Protein AF-W9R1B0-F1 (afdb_monomer)

pLDDT: mean 77.92, std 12.46, range [42.44, 91.25]

Structure (mmCIF, N/CA/C/O backbone):
data_AF-W9R1B0-F1
#
_entry.id   AF-W9R1B0-F1
#
loop_
_atom_site.group_PDB
_atom_site.id
_atom_site.type_symbol
_atom_site.label_atom_id
_atom_site.label_alt_id
_atom_site.label_comp_id
_atom_site.label_asym_id
_atom_site.label_entity_id
_atom_site.label_seq_id
_atom_site.pdbx_PDB_ins_code
_atom_site.Cartn_x
_atom_site.Cartn_y
_atom_site.Cartn_z
_atom_site.occupancy
_atom_site.B_iso_or_equiv
_atom_site.auth_seq_id
_atom_site.auth_comp_id
_atom_site.auth_asym_id
_atom_site.auth_atom_id
_atom_site.pdbx_PDB_model_num
ATOM 1 N N . MET A 1 1 ? -8.308 2.167 67.922 1.00 42.44 1 MET A N 1
ATOM 2 C CA . MET A 1 1 ? -8.174 1.751 66.509 1.00 42.44 1 MET A CA 1
ATOM 3 C C . MET A 1 1 ? -9.569 1.695 65.929 1.00 42.44 1 MET A C 1
ATOM 5 O O . MET A 1 1 ? -10.333 0.818 66.303 1.00 42.44 1 MET A O 1
ATOM 9 N N . GLU A 1 2 ? -9.934 2.687 65.123 1.00 45.69 2 GLU A N 1
ATOM 10 C CA . GLU A 1 2 ? -11.262 2.749 64.513 1.00 45.69 2 GLU A CA 1
ATOM 11 C C . GLU A 1 2 ? -11.301 1.764 63.344 1.00 45.69 2 GLU A C 1
ATOM 13 O O . GLU A 1 2 ? -10.635 1.947 62.324 1.00 45.69 2 GLU A O 1
ATOM 18 N N . SER A 1 3 ? -12.023 0.660 63.521 1.00 57.69 3 SER A N 1
ATOM 19 C CA . SER A 1 3 ? -12.286 -0.297 62.454 1.00 57.69 3 SER A CA 1
ATOM 20 C C . SER A 1 3 ? -13.208 0.369 61.438 1.00 57.69 3 SER A C 1
ATOM 22 O O . SER A 1 3 ? -14.421 0.447 61.636 1.00 57.69 3 SER A O 1
ATOM 24 N N . LYS A 1 4 ? -12.623 0.894 60.360 1.00 57.56 4 LYS A N 1
ATOM 25 C CA . LYS A 1 4 ? -13.355 1.474 59.236 1.00 57.56 4 LYS A CA 1
ATOM 26 C C . LYS A 1 4 ? -14.167 0.352 58.582 1.00 57.56 4 LYS A C 1
ATOM 28 O O . LYS A 1 4 ? -13.633 -0.461 57.834 1.00 57.56 4 LYS A O 1
ATOM 33 N N . MET A 1 5 ? -15.440 0.255 58.954 1.00 57.78 5 MET A N 1
ATOM 34 C CA . MET A 1 5 ? -16.349 -0.789 58.495 1.00 57.78 5 MET A CA 1
ATOM 35 C C . MET A 1 5 ? -16.588 -0.604 56.997 1.00 57.78 5 MET A C 1
ATOM 37 O O . MET A 1 5 ? -17.302 0.302 56.570 1.00 57.78 5 MET A O 1
ATOM 41 N N . VAL A 1 6 ? -15.935 -1.438 56.188 1.00 63.31 6 VAL A N 1
ATOM 42 C CA . VAL A 1 6 ? -16.174 -1.485 54.747 1.00 63.31 6 VAL A CA 1
ATOM 43 C C . VAL A 1 6 ? -17.522 -2.170 54.564 1.00 63.31 6 VAL A C 1
ATOM 45 O O . VAL A 1 6 ? -17.683 -3.344 54.888 1.00 63.31 6 VAL A O 1
ATOM 48 N N . SER A 1 7 ? -18.523 -1.400 54.141 1.00 67.88 7 SER A N 1
ATOM 49 C CA . SER A 1 7 ? -19.869 -1.919 53.903 1.00 67.88 7 SER A CA 1
ATOM 50 C C . SER A 1 7 ? -19.807 -3.059 52.874 1.00 67.88 7 SER A C 1
ATOM 52 O O . SER A 1 7 ? -19.126 -2.896 51.856 1.00 67.88 7 SER A O 1
ATOM 54 N N . PRO A 1 8 ? -20.478 -4.206 53.102 1.00 68.12 8 PRO A N 1
ATOM 55 C CA . PRO A 1 8 ? -20.464 -5.307 52.151 1.00 68.12 8 PRO A CA 1
ATOM 56 C C . PRO A 1 8 ? -21.108 -4.844 50.844 1.00 68.12 8 PRO A C 1
ATOM 58 O O . PRO A 1 8 ? -22.271 -4.430 50.810 1.00 68.12 8 PRO A O 1
ATOM 61 N N . LEU A 1 9 ? -20.330 -4.882 49.762 1.00 66.06 9 LEU A N 1
ATOM 62 C CA . LEU A 1 9 ? -20.805 -4.509 48.439 1.00 66.06 9 LEU A CA 1
ATOM 63 C C . LEU A 1 9 ? -21.967 -5.436 48.063 1.00 66.06 9 LEU A C 1
ATOM 65 O O . LEU A 1 9 ? -21.831 -6.659 48.057 1.00 66.06 9 LEU A O 1
ATOM 69 N N . LYS A 1 10 ? -23.138 -4.852 47.799 1.00 81.12 10 LYS A N 1
ATOM 70 C CA . LYS A 1 10 ? -24.361 -5.614 47.529 1.00 81.12 10 LYS A CA 1
ATOM 71 C C . LYS A 1 10 ? -24.154 -6.482 46.279 1.00 81.12 10 LYS A C 1
ATOM 73 O O . LYS A 1 10 ? -23.682 -5.953 45.271 1.00 81.12 10 LYS A O 1
ATOM 78 N N . PRO A 1 11 ? -24.558 -7.764 46.288 1.00 77.81 11 PRO A N 1
ATOM 79 C CA . PRO A 1 11 ? -24.328 -8.686 45.171 1.00 77.81 11 PRO A CA 1
ATOM 80 C C . PRO A 1 11 ? -24.920 -8.183 43.846 1.00 77.81 11 PRO A C 1
ATOM 82 O O . PRO A 1 11 ? -24.364 -8.444 42.787 1.00 77.81 11 PRO A O 1
ATOM 85 N N . THR A 1 12 ? -25.984 -7.376 43.899 1.00 77.81 12 THR A N 1
ATOM 86 C CA . THR A 1 12 ? -26.566 -6.696 42.732 1.00 77.81 12 THR A CA 1
ATOM 87 C C . THR A 1 12 ? -25.594 -5.726 42.062 1.00 77.81 12 THR A C 1
ATOM 89 O O . THR A 1 12 ? -25.519 -5.691 40.841 1.00 77.81 12 THR A O 1
ATOM 92 N N . ILE A 1 13 ? -24.827 -4.961 42.847 1.00 83.00 13 ILE A N 1
ATOM 93 C CA . ILE A 1 13 ? -23.829 -4.017 42.326 1.00 83.00 13 ILE A CA 1
ATOM 94 C C . ILE A 1 13 ? -22.705 -4.803 41.651 1.00 83.00 13 ILE A C 1
ATOM 96 O O . ILE A 1 13 ? -22.298 -4.459 40.546 1.00 83.00 13 ILE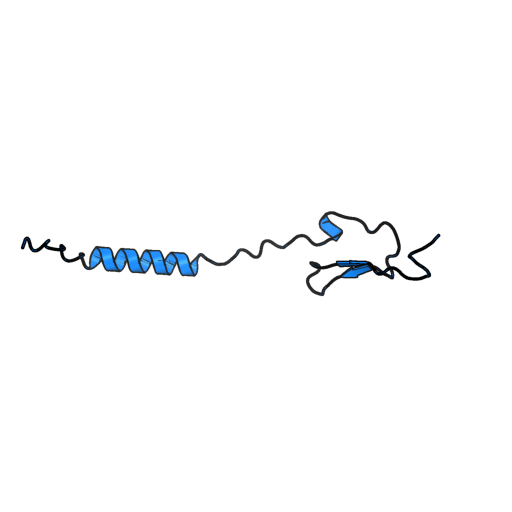 A O 1
ATOM 100 N N . LEU A 1 14 ? -22.273 -5.904 42.272 1.00 83.19 14 LEU A N 1
ATOM 101 C CA . LEU A 1 14 ? -21.239 -6.778 41.720 1.00 83.19 14 LEU A CA 1
ATOM 102 C C . LEU A 1 14 ? -21.666 -7.369 40.363 1.00 83.19 14 LEU A C 1
ATOM 104 O O . LEU A 1 14 ? -20.919 -7.287 39.388 1.00 83.19 14 LEU A O 1
ATOM 108 N N . LEU A 1 15 ? -22.897 -7.888 40.276 1.00 85.62 15 LEU A N 1
ATOM 109 C CA . LEU A 1 15 ? -23.453 -8.455 39.041 1.00 85.62 15 LEU A CA 1
ATOM 110 C C . LEU A 1 15 ? -23.549 -7.412 37.919 1.00 85.62 15 LEU A C 1
ATOM 112 O O . LEU A 1 15 ? -23.247 -7.703 36.760 1.00 85.62 15 LEU A O 1
ATOM 116 N N . PHE A 1 16 ? -23.949 -6.189 38.273 1.00 87.06 16 PHE A N 1
ATOM 117 C CA . PHE A 1 16 ? -24.080 -5.088 37.324 1.00 87.06 16 PHE A CA 1
ATOM 118 C C . PHE A 1 16 ? -22.713 -4.660 36.782 1.00 87.06 16 PHE A C 1
ATOM 120 O O . PHE A 1 16 ? -22.547 -4.510 35.573 1.00 87.06 16 PHE A O 1
ATOM 127 N N . THR A 1 17 ? -21.709 -4.542 37.659 1.00 85.31 17 THR A N 1
ATOM 128 C CA . THR A 1 17 ? -20.335 -4.217 37.248 1.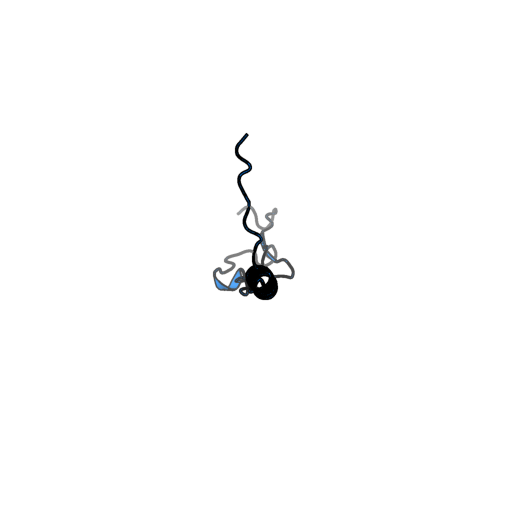00 85.31 17 THR A CA 1
ATOM 129 C C . THR A 1 17 ? -19.724 -5.302 36.364 1.00 85.31 17 THR A C 1
ATOM 131 O O . THR A 1 17 ? -19.128 -4.979 35.342 1.00 85.31 17 THR A O 1
ATOM 134 N N . ALA A 1 18 ? -19.935 -6.581 36.691 1.00 85.62 18 ALA A N 1
ATOM 135 C CA . ALA A 1 18 ? -19.447 -7.696 35.883 1.00 85.62 18 ALA A CA 1
ATOM 136 C C . ALA A 1 18 ? -20.088 -7.715 34.486 1.00 85.62 18 ALA A C 1
ATOM 138 O O . ALA A 1 18 ? -19.396 -7.922 33.492 1.00 85.62 18 ALA A O 1
ATOM 139 N N . SER A 1 19 ? -21.392 -7.437 34.404 1.00 85.94 19 SER A N 1
ATOM 140 C CA . SER A 1 19 ? -22.120 -7.378 33.130 1.00 85.94 19 SER A CA 1
ATOM 141 C C . SER A 1 19 ? -21.650 -6.216 32.252 1.00 85.94 19 SER A C 1
ATOM 143 O O . SER A 1 19 ? -21.470 -6.391 31.051 1.00 85.94 19 SER A O 1
ATOM 145 N N . LEU A 1 20 ? -21.407 -5.043 32.846 1.00 86.12 20 LEU A N 1
ATOM 146 C CA . LEU A 1 20 ? -20.924 -3.867 32.120 1.00 86.12 20 LEU A CA 1
ATOM 147 C C . LEU A 1 20 ? -19.512 -4.082 31.562 1.00 86.12 20 LEU A C 1
ATOM 149 O O . LEU A 1 20 ? -19.236 -3.744 30.414 1.00 86.12 20 LEU A O 1
ATOM 153 N N . VAL A 1 21 ? -18.634 -4.680 32.366 1.00 85.69 21 VAL A N 1
ATOM 154 C CA . VAL A 1 21 ? -17.266 -5.017 31.963 1.00 85.69 21 VAL A CA 1
ATOM 155 C C . VAL A 1 21 ? -17.272 -6.067 30.847 1.00 85.69 21 VAL A C 1
ATOM 157 O O . VAL A 1 21 ? -16.597 -5.885 29.839 1.00 85.69 21 VAL A O 1
ATOM 160 N N . ALA A 1 22 ? -18.087 -7.121 30.967 1.00 83.94 22 ALA A N 1
ATOM 161 C CA . ALA A 1 22 ? -18.237 -8.129 29.917 1.00 83.94 22 ALA A CA 1
ATOM 162 C C . ALA A 1 22 ? -18.765 -7.528 28.602 1.00 83.94 22 ALA A C 1
ATOM 164 O O . ALA A 1 22 ? -18.244 -7.843 27.536 1.00 83.94 22 ALA A O 1
ATOM 165 N N . ALA A 1 23 ? -19.748 -6.626 28.670 1.00 81.38 23 ALA A N 1
ATOM 166 C CA . ALA A 1 23 ? -20.259 -5.930 27.492 1.00 81.38 23 ALA A CA 1
ATOM 167 C C . ALA A 1 23 ? -19.183 -5.058 26.824 1.00 81.38 23 ALA A C 1
ATOM 169 O O . ALA A 1 23 ? -19.049 -5.107 25.606 1.00 81.38 23 ALA A O 1
ATOM 170 N N . ALA A 1 24 ? -18.374 -4.331 27.603 1.00 78.88 24 ALA A N 1
ATOM 171 C CA . ALA A 1 24 ? -17.284 -3.510 27.073 1.00 78.88 24 ALA A CA 1
ATOM 172 C C . ALA A 1 24 ? -16.227 -4.341 26.322 1.00 78.88 24 ALA A C 1
ATOM 174 O O . ALA A 1 24 ? -15.749 -3.920 25.269 1.00 78.88 24 ALA A O 1
ATOM 175 N N . TYR A 1 25 ? -15.910 -5.545 26.816 1.00 75.50 25 TYR A N 1
ATOM 176 C CA . TYR A 1 25 ? -15.008 -6.471 26.123 1.00 75.50 25 TYR A CA 1
ATOM 177 C C . TYR A 1 25 ? -15.601 -7.029 24.825 1.00 75.50 25 TYR A C 1
ATOM 179 O O . TYR A 1 25 ? -14.862 -7.262 23.875 1.00 75.50 25 TYR A O 1
ATOM 187 N N . LEU A 1 26 ? -16.921 -7.217 24.760 1.00 73.44 26 LEU A N 1
ATOM 188 C CA . LEU A 1 26 ? -17.605 -7.695 23.554 1.00 73.44 26 LEU A CA 1
ATOM 189 C C . LEU A 1 26 ? -17.770 -6.598 22.493 1.00 73.44 26 LEU A C 1
ATOM 191 O O . LEU A 1 26 ? -17.833 -6.903 21.306 1.00 73.44 26 LEU A O 1
ATOM 195 N N . THR A 1 27 ? -17.834 -5.329 22.902 1.00 65.69 27 THR A N 1
ATOM 196 C CA . THR A 1 27 ? -17.951 -4.183 21.985 1.00 65.69 27 THR A CA 1
ATOM 197 C C . THR A 1 27 ? -16.612 -3.659 21.487 1.00 65.69 27 THR A C 1
ATOM 199 O O . THR A 1 27 ? -16.593 -2.858 20.559 1.00 65.69 27 THR A O 1
ATOM 202 N N . SER A 1 28 ? -15.496 -4.103 22.072 1.00 62.03 28 SER A N 1
ATOM 203 C CA . SER A 1 28 ? -14.149 -3.738 21.627 1.00 62.03 28 SER A CA 1
ATOM 204 C C . SER A 1 28 ? -13.748 -4.542 20.384 1.00 62.03 28 SER A C 1
ATOM 206 O O . SER A 1 28 ? -12.679 -5.139 20.327 1.00 62.03 28 SER A O 1
ATOM 208 N N . SER A 1 29 ? -14.634 -4.598 19.389 1.00 65.25 29 SER A N 1
ATOM 209 C CA . SER A 1 29 ? -14.225 -4.929 18.035 1.00 65.25 29 SER A CA 1
ATOM 210 C C . SER A 1 29 ? -13.646 -3.643 17.486 1.00 65.25 29 SER A C 1
ATOM 212 O O . SER A 1 29 ? -14.373 -2.669 17.289 1.00 65.25 29 SER A O 1
ATOM 214 N N . GLU A 1 30 ? -12.334 -3.617 17.294 1.00 64.94 30 GLU A N 1
ATOM 215 C CA . GLU A 1 30 ? -11.712 -2.561 16.509 1.00 64.94 30 GLU A CA 1
ATOM 216 C C . GLU A 1 30 ? -12.421 -2.628 15.160 1.00 64.94 30 GLU A C 1
ATOM 218 O O . GLU A 1 30 ? -12.375 -3.656 14.478 1.00 64.94 30 GLU A O 1
ATOM 223 N N . ALA A 1 31 ? -13.224 -1.609 14.841 1.00 61.00 31 ALA A N 1
ATOM 224 C CA . ALA A 1 31 ? -13.720 -1.482 13.492 1.00 61.00 31 ALA A CA 1
ATOM 225 C C . ALA A 1 31 ? -12.447 -1.411 12.659 1.00 61.00 31 ALA A C 1
ATOM 227 O O . ALA A 1 31 ? -11.671 -0.465 12.805 1.00 61.00 31 ALA A O 1
ATOM 228 N N . ALA A 1 32 ? -12.179 -2.458 11.879 1.00 61.44 32 ALA A N 1
ATOM 229 C CA . ALA A 1 32 ? -11.207 -2.389 10.813 1.00 61.44 32 ALA A CA 1
ATOM 230 C C . ALA A 1 32 ? -11.800 -1.396 9.815 1.00 61.44 32 ALA A C 1
ATOM 232 O O . ALA A 1 32 ? -12.445 -1.784 8.843 1.00 61.44 32 ALA A O 1
ATOM 233 N N . ASP A 1 33 ? -11.694 -0.109 10.147 1.00 65.19 33 ASP A N 1
ATOM 234 C CA . ASP A 1 33 ? -11.918 0.973 9.217 1.00 65.19 33 ASP A CA 1
ATOM 235 C C . ASP A 1 33 ? -11.022 0.614 8.044 1.00 65.19 33 ASP A C 1
ATOM 237 O O . ASP A 1 33 ? -9.822 0.383 8.241 1.00 65.19 33 ASP A O 1
ATOM 241 N N . SER A 1 34 ? -11.627 0.391 6.875 1.00 71.50 34 SER A N 1
ATOM 242 C CA . SER A 1 34 ? -10.886 -0.047 5.700 1.00 71.50 34 SER A CA 1
ATOM 243 C C . SER A 1 34 ? -9.806 0.995 5.476 1.00 71.50 34 SER A C 1
ATOM 245 O O . SER A 1 34 ? -10.109 2.134 5.112 1.00 71.50 34 SER A O 1
ATOM 247 N N . LYS A 1 35 ? -8.564 0.658 5.820 1.00 77.00 35 LYS A N 1
ATOM 248 C CA . LYS A 1 35 ? -7.509 1.655 5.782 1.00 77.00 35 LYS A CA 1
ATOM 249 C C . LYS A 1 35 ? -7.335 2.032 4.311 1.00 77.00 35 LYS A C 1
ATOM 251 O O . LYS A 1 35 ? -7.266 1.122 3.483 1.00 77.00 35 LYS A O 1
ATOM 256 N N . PRO A 1 36 ? -7.317 3.331 3.987 1.00 79.31 36 PRO A N 1
ATOM 257 C CA . PRO A 1 36 ? -7.187 3.754 2.608 1.00 79.31 36 PRO A CA 1
ATOM 258 C C . PRO A 1 36 ? -5.867 3.235 2.041 1.00 79.31 36 PRO A C 1
ATOM 260 O O . PRO A 1 36 ? -4.818 3.335 2.689 1.00 79.31 36 PRO A O 1
ATOM 263 N N . SER A 1 37 ? -5.949 2.676 0.841 1.00 84.94 37 SER A N 1
ATOM 264 C CA . SER A 1 37 ? -4.802 2.300 0.028 1.00 84.94 37 SER A CA 1
ATOM 265 C C . SER A 1 37 ? -4.065 3.554 -0.463 1.00 84.94 37 SER A C 1
ATOM 267 O O . SER A 1 37 ? -4.571 4.679 -0.377 1.00 84.94 37 SER A O 1
ATOM 269 N N . PHE A 1 38 ? -2.842 3.381 -0.969 1.00 86.06 38 PHE A N 1
ATOM 270 C CA . PHE A 1 38 ? -2.069 4.488 -1.544 1.00 86.06 38 PHE A CA 1
ATOM 271 C C . PHE A 1 38 ? -2.825 5.169 -2.700 1.00 86.06 38 PHE A C 1
ATOM 273 O O . PHE A 1 38 ? -2.908 6.397 -2.744 1.00 86.06 38 PHE A O 1
ATOM 280 N N . GLU A 1 39 ? -3.443 4.367 -3.568 1.00 87.25 39 GLU A N 1
ATOM 281 C CA . GLU A 1 39 ? -4.160 4.807 -4.772 1.00 87.25 39 GLU A CA 1
ATOM 282 C C . GLU A 1 39 ? -5.446 5.588 -4.461 1.00 87.25 39 GLU A C 1
ATOM 284 O O . GLU A 1 39 ? -5.918 6.357 -5.292 1.00 87.25 39 GLU A O 1
ATOM 289 N N . ASP A 1 40 ? -5.995 5.465 -3.248 1.00 88.94 40 ASP A N 1
ATOM 290 C CA . ASP A 1 40 ? -7.180 6.236 -2.849 1.00 88.94 40 ASP A CA 1
ATOM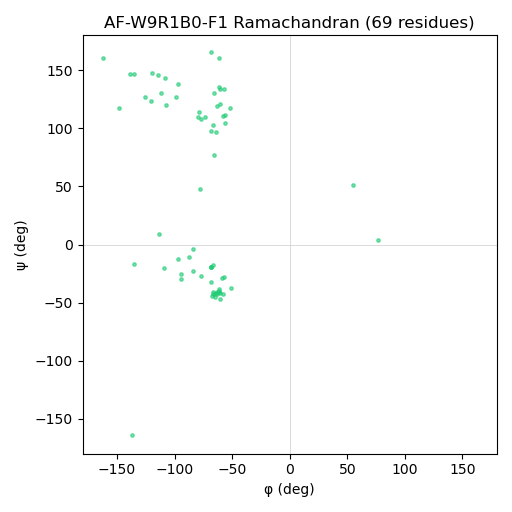 291 C C . ASP A 1 40 ? -6.893 7.742 -2.711 1.00 88.94 40 ASP A C 1
ATOM 293 O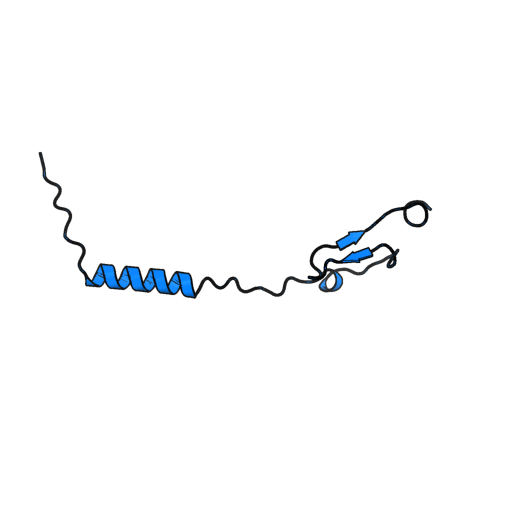 O . ASP A 1 40 ? -7.820 8.553 -2.677 1.00 88.94 40 ASP A O 1
ATOM 297 N N . ASN A 1 41 ? -5.620 8.132 -2.572 1.00 89.75 41 ASN A N 1
ATOM 298 C CA . ASN A 1 41 ? -5.231 9.514 -2.269 1.00 89.75 41 ASN A CA 1
ATOM 299 C C . ASN A 1 41 ? -4.067 10.040 -3.118 1.00 89.75 41 ASN A C 1
ATOM 301 O O . ASN A 1 41 ? -3.841 11.253 -3.139 1.00 89.75 41 ASN A O 1
ATOM 305 N N . PHE A 1 42 ?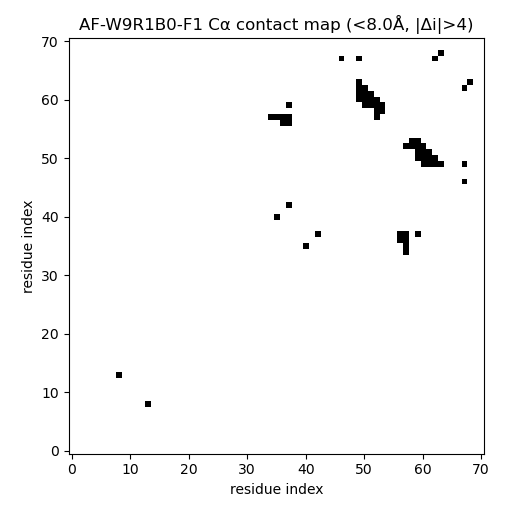 -3.308 9.162 -3.771 1.00 90.38 42 PHE A N 1
ATOM 306 C CA . PHE A 1 42 ? -2.076 9.514 -4.465 1.00 90.38 42 PHE A CA 1
ATOM 307 C C . PHE A 1 42 ? -1.964 8.780 -5.799 1.00 90.38 42 PHE A C 1
ATOM 309 O O . PHE A 1 42 ? -2.346 7.621 -5.912 1.00 90.38 42 PHE A O 1
ATOM 316 N N . ASP A 1 43 ? -1.347 9.447 -6.773 1.00 89.06 43 ASP A N 1
ATOM 317 C CA . ASP A 1 43 ? -1.015 8.877 -8.077 1.00 89.06 43 ASP A CA 1
ATOM 318 C C . ASP A 1 43 ? 0.498 8.650 -8.201 1.00 89.06 43 ASP A C 1
ATOM 320 O O . ASP A 1 43 ? 1.314 9.467 -7.752 1.00 89.06 43 ASP A O 1
ATOM 324 N N . ILE A 1 44 ? 0.886 7.558 -8.862 1.00 88.50 44 ILE A N 1
ATOM 325 C CA . ILE A 1 44 ? 2.284 7.293 -9.215 1.00 88.50 44 ILE A CA 1
ATOM 326 C C . ILE A 1 44 ? 2.631 8.136 -10.442 1.00 88.50 44 ILE A C 1
ATOM 328 O O . ILE A 1 44 ? 2.099 7.940 -11.528 1.00 88.50 44 ILE A O 1
ATOM 332 N N . MET A 1 45 ? 3.536 9.100 -10.276 1.00 85.12 45 MET A N 1
ATOM 333 C CA . MET A 1 45 ? 3.902 10.010 -11.367 1.00 85.12 45 MET A CA 1
ATOM 334 C C . MET A 1 45 ? 4.973 9.451 -12.312 1.00 85.12 45 MET A C 1
ATOM 336 O O . MET A 1 45 ? 5.114 9.943 -13.431 1.00 85.12 45 MET A O 1
ATOM 340 N N . TRP A 1 46 ? 5.781 8.494 -11.856 1.00 80.31 46 TRP A N 1
ATOM 341 C CA . TRP A 1 46 ? 6.898 7.936 -12.616 1.00 80.31 46 TRP A CA 1
ATOM 342 C C . TRP A 1 46 ? 7.338 6.592 -12.027 1.00 80.31 46 TRP A C 1
ATOM 344 O O . TRP A 1 46 ? 7.085 6.320 -10.855 1.00 80.31 46 TRP A O 1
ATOM 354 N N . SER A 1 47 ? 8.046 5.793 -12.835 1.00 82.38 47 SER A N 1
ATOM 355 C CA . SER A 1 47 ? 8.692 4.548 -12.403 1.00 82.38 47 SER A CA 1
ATOM 356 C C . SER A 1 47 ? 7.741 3.546 -11.731 1.00 82.38 47 SER A C 1
ATOM 358 O O . SER A 1 47 ? 8.031 3.021 -10.652 1.00 82.38 47 SER A O 1
ATOM 360 N N . GLU A 1 48 ? 6.625 3.252 -12.404 1.00 82.50 48 GLU A N 1
ATOM 361 C CA . GLU A 1 48 ? 5.671 2.208 -11.993 1.00 82.50 48 GLU A CA 1
ATOM 362 C C . GLU A 1 48 ? 6.385 0.873 -11.724 1.00 82.50 48 GLU A C 1
ATOM 364 O O . GLU A 1 48 ? 6.106 0.211 -10.729 1.00 82.50 48 GLU A O 1
ATOM 369 N N . ASP A 1 49 ? 7.402 0.550 -12.526 1.00 86.94 49 ASP A N 1
ATOM 370 C CA . ASP A 1 49 ? 8.166 -0.699 -12.439 1.00 86.94 49 ASP A CA 1
ATOM 371 C C . ASP A 1 49 ? 9.002 -0.839 -11.145 1.00 86.94 49 ASP A C 1
ATOM 373 O O . ASP A 1 49 ? 9.401 -1.948 -10.786 1.00 86.94 49 ASP A O 1
ATOM 377 N N . HIS A 1 50 ? 9.261 0.265 -10.425 1.00 89.06 50 HIS A N 1
ATOM 378 C CA . HIS A 1 50 ? 10.025 0.275 -9.161 1.00 89.06 50 HIS A CA 1
ATOM 379 C C . HIS A 1 50 ? 9.172 0.659 -7.953 1.00 89.06 50 HIS A C 1
ATOM 381 O O . HIS A 1 50 ? 9.708 0.866 -6.855 1.00 89.06 50 HIS A O 1
ATOM 387 N N . PHE A 1 51 ? 7.856 0.742 -8.146 1.00 91.25 51 PHE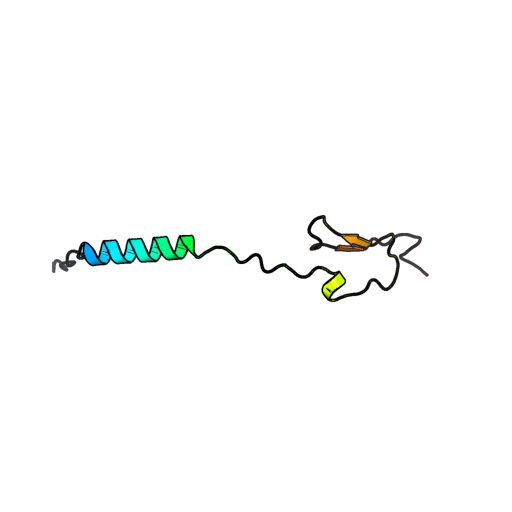 A N 1
ATOM 388 C CA . PHE A 1 51 ? 6.890 0.897 -7.078 1.00 91.25 51 PHE A CA 1
ATOM 389 C C . PHE A 1 51 ? 6.281 -0.465 -6.750 1.00 91.25 51 PHE A C 1
ATOM 391 O O . PHE A 1 51 ? 5.779 -1.173 -7.619 1.00 91.25 51 PHE A O 1
ATOM 398 N N . THR A 1 52 ? 6.321 -0.853 -5.481 1.00 91.12 52 THR A N 1
ATOM 399 C CA . THR A 1 52 ? 5.700 -2.102 -5.023 1.00 91.12 52 THR A CA 1
ATOM 400 C C . THR A 1 52 ? 4.929 -1.870 -3.741 1.00 91.12 52 THR A C 1
ATOM 402 O O . THR A 1 52 ? 5.343 -1.077 -2.894 1.00 91.12 52 THR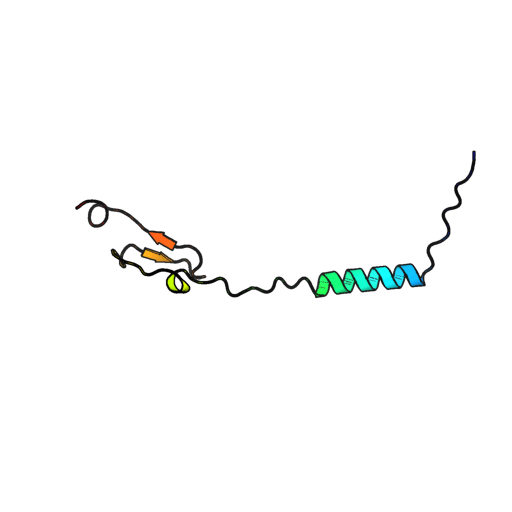 A O 1
ATOM 405 N N . THR A 1 53 ? 3.835 -2.605 -3.574 1.00 91.12 53 THR A N 1
ATOM 406 C CA . THR A 1 53 ? 2.972 -2.509 -2.396 1.00 91.12 53 THR A CA 1
ATOM 407 C C . THR A 1 53 ? 2.925 -3.851 -1.672 1.00 91.12 53 THR A C 1
ATOM 409 O O . THR A 1 53 ? 3.036 -4.910 -2.292 1.00 91.12 53 THR A O 1
ATOM 412 N N . SER A 1 54 ? 2.788 -3.819 -0.348 1.00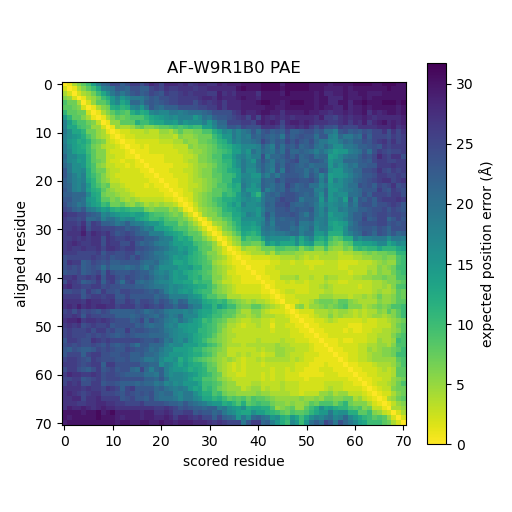 89.56 54 SER A N 1
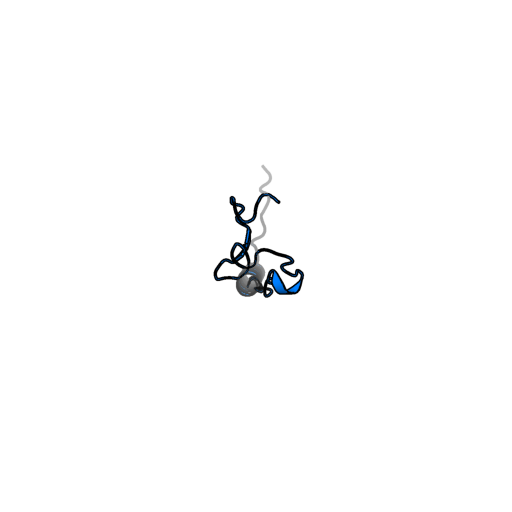ATOM 413 C CA . SER A 1 54 ? 2.476 -5.004 0.451 1.00 89.56 54 SER A CA 1
ATOM 414 C C . SER A 1 54 ? 1.125 -5.602 0.045 1.00 89.56 54 SER A C 1
ATOM 416 O O . SER A 1 54 ? 0.291 -4.929 -0.555 1.00 89.56 54 SER A O 1
ATOM 418 N N . GLU A 1 55 ? 0.892 -6.870 0.393 1.00 87.88 55 GLU A N 1
ATOM 419 C CA . GLU A 1 55 ? -0.345 -7.589 0.042 1.00 87.88 55 GLU A CA 1
ATOM 420 C C . GLU A 1 55 ? -1.611 -6.906 0.583 1.00 87.88 55 GLU A C 1
ATOM 422 O O . GLU A 1 55 ? -2.670 -6.973 -0.032 1.00 87.88 55 GLU A O 1
ATOM 427 N N . ASP A 1 56 ? -1.491 -6.200 1.707 1.00 85.00 56 ASP A N 1
ATOM 428 C CA . ASP A 1 56 ? -2.573 -5.416 2.298 1.00 85.00 56 ASP A CA 1
ATOM 429 C C . ASP A 1 56 ? -2.716 -4.001 1.703 1.00 85.00 56 ASP A C 1
ATOM 431 O O . ASP A 1 56 ? -3.637 -3.280 2.078 1.00 85.00 56 ASP A O 1
ATOM 435 N N . GLY A 1 57 ? -1.832 -3.584 0.791 1.00 85.38 57 GLY A N 1
ATOM 436 C CA . GLY A 1 57 ? -1.872 -2.266 0.150 1.00 85.38 57 GLY A CA 1
ATOM 437 C C . GLY A 1 57 ? -1.365 -1.108 1.022 1.00 85.38 57 GLY A C 1
ATOM 438 O O . GLY A 1 57 ? -1.427 0.052 0.614 1.00 85.38 57 GLY A O 1
ATOM 439 N N . GLN A 1 58 ? -0.875 -1.400 2.229 1.00 87.06 58 GLN A N 1
ATOM 440 C CA . GLN A 1 58 ? -0.665 -0.400 3.284 1.00 87.06 58 GLN A CA 1
ATOM 441 C C . GLN A 1 58 ? 0.747 0.171 3.321 1.00 87.06 58 GLN A C 1
ATOM 443 O O . GLN A 1 58 ? 0.967 1.256 3.869 1.00 87.06 58 GLN A O 1
ATOM 448 N N . ILE A 1 59 ? 1.713 -0.599 2.825 1.00 89.38 59 ILE A N 1
ATOM 449 C CA . ILE A 1 59 ? 3.130 -0.265 2.820 1.00 89.38 59 ILE A CA 1
ATOM 450 C C . ILE A 1 59 ? 3.582 -0.259 1.371 1.00 89.38 59 ILE A C 1
ATOM 452 O O . ILE A 1 59 ? 3.456 -1.260 0.671 1.00 89.38 59 ILE A O 1
ATOM 456 N N . TRP A 1 60 ? 4.141 0.861 0.938 1.00 91.06 60 TRP A N 1
ATOM 457 C CA . TRP A 1 60 ? 4.685 1.027 -0.398 1.00 91.06 60 TRP A CA 1
ATOM 458 C C . TRP A 1 60 ? 6.198 1.223 -0.346 1.00 91.06 60 TRP A C 1
ATOM 460 O O . TRP A 1 60 ? 6.740 1.830 0.581 1.00 91.06 60 TRP A O 1
ATOM 470 N N . HIS A 1 61 ? 6.877 0.705 -1.362 1.00 90.50 61 HIS A N 1
ATOM 471 C CA . HIS A 1 61 ? 8.316 0.808 -1.535 1.00 90.50 61 HIS A CA 1
ATOM 472 C C . HIS A 1 61 ? 8.599 1.395 -2.907 1.00 90.50 61 HIS A C 1
ATOM 474 O O . HIS A 1 61 ? 8.141 0.864 -3.916 1.00 90.50 61 HIS A O 1
ATOM 480 N N . LEU A 1 62 ? 9.396 2.459 -2.924 1.00 90.12 62 LEU A N 1
ATOM 481 C CA . LEU A 1 62 ? 9.994 3.006 -4.131 1.00 90.12 62 LEU A CA 1
ATOM 482 C C . LEU A 1 62 ? 11.484 2.680 -4.107 1.00 90.12 62 LEU A C 1
ATOM 484 O O . LEU A 1 62 ? 12.196 3.087 -3.184 1.00 90.12 62 LEU A O 1
ATOM 488 N N . SER A 1 63 ? 11.945 1.943 -5.110 1.00 87.19 63 SER A N 1
ATOM 489 C CA . SER A 1 63 ? 13.363 1.621 -5.268 1.00 87.19 63 SER A CA 1
ATOM 490 C C . SER A 1 63 ? 14.019 2.580 -6.253 1.00 87.19 63 SER A C 1
ATOM 492 O O . SER A 1 63 ? 13.445 2.893 -7.288 1.00 87.19 63 SER A O 1
ATOM 494 N N . LEU A 1 64 ? 15.231 3.033 -5.926 1.00 89.19 64 LEU A N 1
ATOM 495 C CA . LEU A 1 64 ? 16.057 3.842 -6.817 1.00 89.19 64 LEU A CA 1
ATOM 496 C C . LEU A 1 64 ? 17.270 3.033 -7.251 1.00 89.19 64 LEU A C 1
ATOM 498 O O . LEU A 1 64 ? 18.002 2.497 -6.414 1.00 89.19 64 LEU A O 1
ATOM 502 N N . ASP A 1 65 ? 17.516 3.004 -8.549 1.00 85.56 65 ASP A N 1
ATOM 503 C CA . ASP A 1 65 ? 18.709 2.412 -9.134 1.00 85.56 65 ASP A CA 1
ATOM 504 C C . ASP A 1 65 ? 19.284 3.293 -10.244 1.00 85.56 65 ASP A C 1
ATOM 506 O O . ASP A 1 65 ? 19.018 4.490 -10.330 1.00 85.56 65 ASP A O 1
ATOM 510 N N . LYS A 1 66 ? 20.161 2.718 -11.064 1.00 81.38 66 LYS A N 1
ATOM 511 C CA . LYS A 1 66 ? 20.851 3.450 -12.123 1.00 81.38 66 LYS A CA 1
ATOM 512 C C . LYS A 1 66 ? 19.929 3.895 -13.260 1.00 81.38 66 LYS A C 1
ATOM 514 O O . LYS A 1 66 ? 20.323 4.784 -14.007 1.00 81.38 66 LYS A O 1
ATOM 519 N N . GLU A 1 67 ? 18.762 3.278 -13.393 1.00 76.50 67 GLU A N 1
ATOM 520 C CA . GLU A 1 67 ? 17.768 3.566 -14.428 1.00 76.50 67 GLU A CA 1
ATOM 521 C C . GLU A 1 67 ? 16.726 4.572 -13.918 1.00 76.50 67 GLU A C 1
ATOM 523 O O . GLU A 1 67 ? 16.229 5.394 -14.684 1.00 76.50 67 GLU A O 1
ATOM 528 N N . THR A 1 68 ? 16.464 4.577 -12.608 1.00 71.19 68 THR A N 1
ATOM 529 C CA . THR A 1 68 ? 15.418 5.394 -11.969 1.00 71.19 68 THR A CA 1
ATOM 530 C C . THR A 1 68 ? 15.927 6.555 -11.111 1.00 71.19 68 THR A C 1
ATOM 532 O O . THR A 1 68 ? 15.193 7.503 -10.851 1.00 71.19 68 THR A O 1
ATOM 535 N N . GLY A 1 69 ? 17.179 6.527 -10.657 1.00 63.91 69 GLY A N 1
ATOM 536 C CA . GLY A 1 69 ? 17.698 7.461 -9.651 1.00 63.91 69 GLY A CA 1
ATOM 537 C C . GLY A 1 69 ? 18.466 8.677 -10.177 1.00 63.91 69 GLY A C 1
ATOM 538 O O . GLY A 1 69 ? 18.728 9.597 -9.402 1.00 63.91 69 GLY A O 1
ATOM 539 N N . THR A 1 70 ? 18.853 8.716 -11.454 1.00 46.47 70 THR A N 1
ATOM 540 C CA . THR A 1 70 ? 19.656 9.820 -12.008 1.00 46.47 70 THR A CA 1
ATOM 541 C C . THR A 1 70 ? 19.331 10.058 -13.471 1.00 46.47 70 THR A C 1
ATOM 543 O O . THR A 1 70 ? 19.591 9.192 -14.304 1.00 46.47 70 THR A O 1
ATOM 546 N N . HIS A 1 71 ? 18.823 11.253 -13.760 1.00 52.91 71 HIS A N 1
ATOM 547 C CA . HIS A 1 71 ? 18.770 11.817 -15.101 1.00 52.91 71 HIS A CA 1
ATOM 548 C C . HIS A 1 71 ? 19.921 12.805 -15.320 1.00 52.91 71 HIS A C 1
ATOM 550 O O . HIS A 1 71 ? 20.386 13.396 -14.315 1.00 52.91 71 HIS A O 1
#

Organism: NCBI:txid981085

Solvent-accessible surface area (backbone atoms only — not comparable to full-atom values): 4829 Å² total; per-residue (Å²): 133,85,78,80,78,76,73,81,79,53,69,69,58,54,54,51,53,53,51,53,54,53,48,54,64,70,63,64,62,77,75,78,65,80,72,76,44,60,73,78,79,48,80,86,88,68,63,69,92,39,49,49,63,44,97,84,40,75,49,75,46,78,63,72,49,85,86,71,62,62,134

Nearest PDB structures (foldseek):
  1kli-assembly1_L  TM=3.292E-01  e=8.860E+00  Homo sapiens

Radius of gyration: 28.18 Å; Cα contacts (8 Å, |Δi|>4): 31; chains: 1; bounding box: 47×20×82 Å

Mean predicted aligned error: 14.58 Å

Sequence (71 aa):
MESKMVSPLKPTILLFTASLVAAAYLTSSEAADSKPSFEDNFDIMWSEDHFTTSEDGQIWHLSLDKETGTH

Foldseek 3Di:
DDPPDDPPDPVVVVVVVVVVVVVVVVPPPPPVPLPDACVNPDDDPDDPVQWDADPSNHDIDGDDDPVRPDD

Secondary structure (DSSP, 8-state):
------PPPPHHHHHHHHHHHHHHHHH-------PPPGGGT----S-GGGEEE-TTS--EEE---TTTS--